Protein AF-T1BIZ4-F1 (afdb_monomer_lite)

Organism: NCBI:txid410659

Radius of gyration: 18.96 Å; chains: 1; bounding box: 44×32×51 Å

Secondary structure (DSSP, 8-state):
--SPPEEEEEEEEEEEETTEEEEEEEEEEEE-SS-SS-BSS-S---TTGGG---SSS---S-TTSPPP--EEEEEEEEEETTEEEEEEEEEETTTEEEEEEEEEEE---SSS---EEEEEEEEEEESS-HHHHTT-EETTEEP--EEEEEEEEEEE-

Foldseek 3Di:
DPADKDFDWDKDKDDPDPQKMKIKIQTQWIADRPRPDTDRAELAEACCAVHHGRDPGDNQFDNPQDGFRYKIKIKMWGDDDFKTKIWMWMDRGQAKIKIKIKIKGWACPVDPFIKMKMKIKMWIWFARHSQQVRLGDDPNHGDGIDTDIDMDMDIGD

Sequence (157 aa):
RVLPATYQAG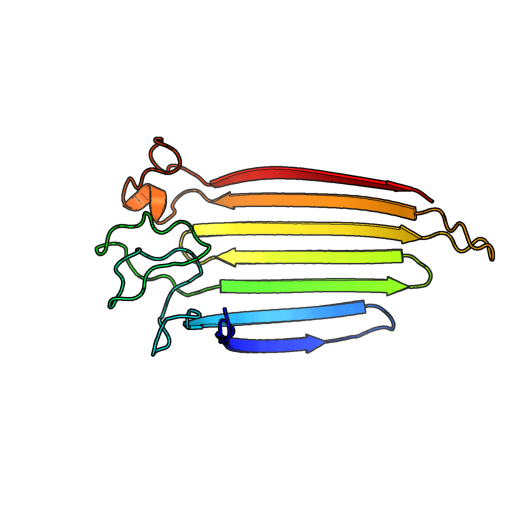YGTYSPLAGLTFTAVRILRYKGRTAEGFFRDNNYYPATWHGDANYGGISNLPASARAAGGTLALGADYGRAGLKASVWYYRFYGFAHMFYAQVGDTVPTGSPLEPFAGVQVVREWGGLNRFAETATRLFGQPGTAVDNLTLGAIAGV

InterPro domains:
  IPR023614 Porin domain superfamily [G3DSA:2.40.160.10] (1-157)

Structure (mmCIF, N/CA/C/O backbone):
data_AF-T1BIZ4-F1
#
_entry.id   AF-T1BIZ4-F1
#
loop_
_atom_site.group_PDB
_atom_site.id
_atom_site.type_symbol
_atom_site.label_atom_id
_atom_site.label_alt_id
_atom_site.label_comp_id
_atom_site.label_asym_id
_atom_site.label_entity_id
_atom_site.label_seq_id
_atom_site.pdbx_PDB_ins_code
_atom_site.Cartn_x
_atom_site.Cartn_y
_atom_site.Cartn_z
_atom_site.occupancy
_atom_site.B_iso_or_equiv
_atom_site.auth_seq_id
_atom_site.auth_comp_id
_atom_site.auth_asym_id
_atom_site.auth_atom_id
_atom_site.pdbx_PDB_model_num
ATOM 1 N N . ARG A 1 1 ? -8.150 15.974 -12.043 1.00 60.50 1 ARG A N 1
ATOM 2 C CA . ARG A 1 1 ? -8.196 15.293 -13.367 1.00 60.50 1 ARG A CA 1
ATOM 3 C C . ARG A 1 1 ? -9.463 14.443 -13.429 1.00 60.50 1 ARG A C 1
ATOM 5 O O . ARG A 1 1 ? -9.827 13.924 -12.383 1.00 60.50 1 ARG A O 1
ATOM 12 N N . VAL A 1 2 ? -10.101 14.342 -14.605 1.00 74.69 2 VAL A N 1
ATOM 13 C CA . VAL A 1 2 ? -11.453 13.760 -14.794 1.00 74.69 2 VAL A CA 1
ATOM 14 C C . VAL A 1 2 ? -11.441 12.234 -14.980 1.00 74.69 2 VAL A C 1
ATOM 16 O O . VAL A 1 2 ? -12.336 11.564 -14.481 1.00 74.69 2 VAL A O 1
ATOM 19 N N . LEU A 1 3 ? -10.417 11.668 -15.634 1.00 77.88 3 LEU A N 1
ATOM 20 C CA . LEU A 1 3 ? -10.304 10.217 -15.834 1.00 77.88 3 LEU A CA 1
ATOM 21 C C . LEU A 1 3 ? -9.502 9.546 -14.701 1.00 77.88 3 LEU A C 1
ATOM 23 O O . LEU A 1 3 ? -8.428 10.050 -14.338 1.00 77.88 3 LEU A O 1
ATOM 27 N N . PRO A 1 4 ? -9.986 8.424 -14.132 1.00 78.38 4 PRO A N 1
ATOM 28 C CA . PRO A 1 4 ? -9.251 7.665 -13.129 1.00 78.38 4 PRO A CA 1
ATOM 29 C C . PRO A 1 4 ? -8.092 6.890 -13.762 1.00 78.38 4 PRO A C 1
ATOM 31 O O . PRO A 1 4 ? -8.122 6.525 -14.936 1.00 78.38 4 PRO A O 1
ATOM 34 N N . ALA A 1 5 ? -7.068 6.608 -12.957 1.00 80.25 5 ALA A N 1
ATOM 35 C CA . ALA A 1 5 ? -6.072 5.616 -13.340 1.00 80.25 5 ALA A CA 1
ATOM 36 C C . ALA A 1 5 ? -6.711 4.226 -13.239 1.00 80.25 5 ALA A C 1
ATOM 38 O O . ALA A 1 5 ? -7.479 3.974 -12.311 1.00 80.25 5 ALA A O 1
ATOM 39 N N . THR A 1 6 ? -6.410 3.338 -14.183 1.00 85.69 6 THR A N 1
ATOM 40 C CA . THR A 1 6 ? -7.006 1.994 -14.231 1.00 85.69 6 THR A CA 1
ATOM 41 C C . THR A 1 6 ? -5.938 0.920 -14.373 1.00 85.69 6 THR A C 1
ATOM 43 O O . THR A 1 6 ? -4.825 1.173 -14.837 1.00 85.69 6 THR A O 1
ATOM 46 N N . TYR A 1 7 ? -6.275 -0.298 -13.953 1.00 86.81 7 TYR A N 1
ATOM 47 C CA . TYR A 1 7 ? -5.347 -1.422 -13.890 1.00 86.81 7 TYR A CA 1
ATOM 48 C C . TYR A 1 7 ? -5.974 -2.660 -14.527 1.00 86.81 7 TYR A C 1
ATOM 50 O O . TYR A 1 7 ? -7.153 -2.936 -14.323 1.00 86.81 7 TYR A O 1
ATOM 58 N N . GLN A 1 8 ? -5.174 -3.436 -15.258 1.00 90.12 8 GLN A N 1
ATOM 59 C CA . GLN A 1 8 ? -5.520 -4.820 -15.577 1.00 90.12 8 GLN A CA 1
ATOM 60 C C . GLN A 1 8 ? -4.918 -5.709 -14.499 1.00 90.12 8 GLN A C 1
ATOM 62 O O . GLN A 1 8 ? -3.690 -5.780 -14.368 1.00 90.12 8 GLN A O 1
ATOM 67 N N . ALA A 1 9 ? -5.777 -6.365 -13.724 1.00 92.94 9 ALA A N 1
ATOM 68 C CA . ALA A 1 9 ? -5.360 -7.126 -12.561 1.00 92.94 9 ALA A CA 1
ATOM 69 C C . ALA A 1 9 ? -6.222 -8.370 -12.333 1.00 92.94 9 ALA A C 1
ATOM 71 O O . ALA A 1 9 ? -7.401 -8.389 -12.678 1.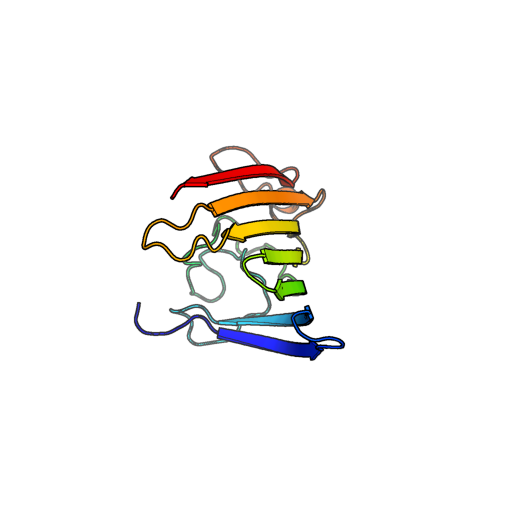00 92.94 9 ALA A O 1
ATOM 72 N N . GLY A 1 10 ? -5.624 -9.381 -11.705 1.00 96.69 10 GLY A N 1
ATOM 73 C CA . GLY A 1 10 ? -6.369 -10.381 -10.945 1.00 96.69 10 GLY A CA 1
ATOM 74 C C . GLY A 1 10 ? -6.604 -9.858 -9.530 1.00 96.69 10 GLY A C 1
ATOM 75 O O . GLY A 1 10 ? -5.687 -9.291 -8.935 1.00 96.69 10 GLY A O 1
ATOM 76 N N . TYR A 1 11 ? -7.813 -10.030 -9.008 1.00 97.12 11 TYR A N 1
ATOM 77 C CA . TYR A 1 11 ? -8.226 -9.546 -7.693 1.00 97.12 11 TYR A CA 1
ATOM 78 C C . TYR A 1 11 ? -9.085 -10.604 -7.006 1.00 97.12 11 TYR A C 1
ATOM 80 O O . TYR A 1 11 ? -9.946 -11.206 -7.647 1.00 97.12 11 TYR A O 1
ATOM 88 N N . GLY A 1 12 ? -8.865 -10.807 -5.712 1.00 98.19 12 GLY A N 1
ATOM 89 C CA . GLY A 1 12 ? -9.702 -11.668 -4.892 1.00 98.19 12 GLY A CA 1
ATOM 90 C C . GLY A 1 12 ? -9.680 -11.247 -3.431 1.00 98.19 12 GLY A C 1
ATOM 91 O O . GLY A 1 12 ? -8.675 -10.730 -2.936 1.00 98.19 12 GLY A O 1
ATOM 92 N N . THR A 1 13 ? -10.794 -11.498 -2.751 1.00 98.25 13 THR A N 1
ATOM 93 C CA . THR A 1 1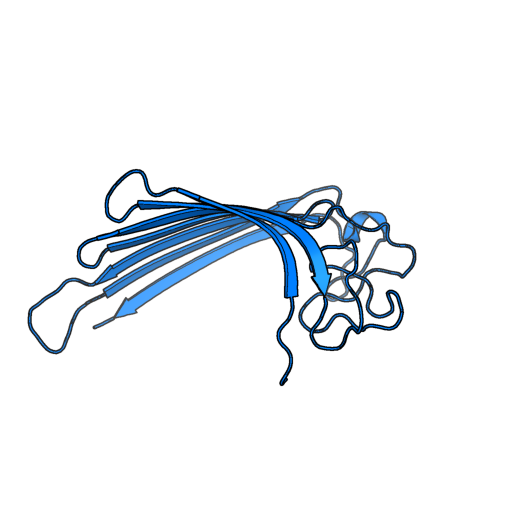3 ? -10.940 -11.295 -1.311 1.00 98.25 13 THR A CA 1
ATOM 94 C C . THR A 1 13 ? -11.510 -12.529 -0.640 1.00 98.25 13 THR A C 1
ATOM 96 O O . THR A 1 13 ? -12.216 -13.326 -1.258 1.00 98.25 13 THR A O 1
ATOM 99 N N . TYR A 1 14 ? -11.190 -12.687 0.640 1.00 98.38 14 TYR A N 1
ATOM 100 C CA . TYR A 1 14 ? -11.693 -13.773 1.466 1.00 98.38 14 TYR A CA 1
ATOM 101 C C . TYR A 1 14 ? -11.859 -13.311 2.914 1.00 98.38 14 TYR A C 1
ATOM 103 O O . TYR A 1 14 ? -10.914 -12.801 3.512 1.00 98.38 14 TYR A O 1
ATOM 111 N N . SER A 1 15 ? -13.044 -13.518 3.487 1.00 98.44 15 SER A N 1
ATOM 112 C CA . SER A 1 15 ? -13.373 -13.095 4.853 1.00 98.44 15 SER A CA 1
ATOM 113 C C . SER A 1 15 ? -13.776 -14.314 5.688 1.00 98.44 15 SER A C 1
ATOM 115 O O . SER A 1 15 ? -14.949 -14.683 5.694 1.00 98.44 15 SER A O 1
ATOM 117 N N . PRO A 1 16 ? -12.825 -14.984 6.368 1.00 96.69 16 PRO A N 1
ATOM 118 C CA . PRO A 1 16 ? -13.122 -16.212 7.108 1.00 96.69 16 PRO A CA 1
ATOM 119 C C . PRO A 1 16 ? -13.905 -15.971 8.401 1.00 96.69 16 PRO A C 1
ATOM 121 O O . PRO A 1 16 ? -14.508 -16.897 8.932 1.00 96.69 16 PRO A O 1
ATOM 124 N N . LEU A 1 17 ? -13.847 -14.753 8.945 1.00 96.56 17 LEU A N 1
ATOM 125 C CA . LEU A 1 17 ? -14.435 -14.377 10.227 1.00 96.56 17 LEU A CA 1
ATOM 126 C C . LEU A 1 17 ? -14.961 -12.943 10.144 1.00 96.56 17 LEU A C 1
ATOM 128 O O . LEU A 1 17 ? -14.453 -12.125 9.375 1.00 96.56 17 LEU A O 1
ATOM 132 N N . ALA A 1 18 ? -15.951 -12.620 10.977 1.00 96.50 18 ALA A N 1
ATOM 133 C CA . ALA A 1 18 ? -16.480 -11.265 11.069 1.00 96.50 18 ALA A CA 1
ATOM 134 C C . ALA A 1 18 ? -15.368 -10.265 11.423 1.00 96.50 18 ALA A C 1
ATOM 136 O O . ALA A 1 18 ? -14.605 -10.465 12.369 1.00 96.50 18 ALA A O 1
ATOM 137 N N . GLY A 1 19 ? -15.293 -9.187 10.647 1.00 96.94 19 GLY A N 1
ATOM 138 C CA . GLY A 1 19 ? -14.303 -8.134 10.830 1.00 96.94 19 GLY A CA 1
ATOM 139 C C . GLY A 1 19 ? -12.948 -8.403 10.180 1.00 96.94 19 GLY A C 1
ATOM 140 O O . GLY A 1 19 ? -12.222 -7.436 10.030 1.00 96.94 19 GLY A O 1
ATOM 141 N N . LEU A 1 20 ? -12.609 -9.629 9.751 1.00 98.38 20 LEU A N 1
ATOM 142 C CA . LEU A 1 20 ? -11.325 -9.957 9.109 1.00 98.38 20 LEU A CA 1
ATOM 143 C C . LEU A 1 20 ? -11.496 -10.200 7.604 1.00 98.38 20 LEU A C 1
ATOM 145 O O . LEU A 1 20 ? -12.260 -11.073 7.199 1.00 98.38 20 LEU A O 1
ATOM 149 N N . THR A 1 21 ? -10.741 -9.480 6.778 1.00 98.75 21 THR A N 1
ATOM 150 C CA . THR A 1 21 ? -10.722 -9.652 5.320 1.00 98.75 21 THR A CA 1
ATOM 151 C C . THR A 1 21 ? -9.296 -9.765 4.812 1.00 98.75 21 THR A C 1
ATOM 153 O O . THR A 1 21 ? -8.464 -8.914 5.098 1.00 98.75 21 THR A O 1
ATOM 156 N N . PHE A 1 22 ? -9.027 -10.797 4.020 1.00 98.75 22 PHE A N 1
ATOM 157 C CA . PHE A 1 22 ? -7.806 -10.934 3.239 1.00 98.75 22 PHE A CA 1
ATOM 158 C C . PHE A 1 22 ? -8.046 -10.448 1.814 1.00 98.75 22 PHE A C 1
ATOM 160 O O . PHE A 1 22 ? -9.077 -10.762 1.219 1.00 98.75 22 PHE A O 1
ATOM 167 N N . THR A 1 23 ? -7.070 -9.742 1.255 1.00 98.69 23 THR A N 1
ATOM 168 C CA . THR A 1 23 ? -7.091 -9.236 -0.119 1.00 98.69 23 THR A CA 1
ATOM 169 C C . THR A 1 23 ? -5.830 -9.672 -0.851 1.00 98.69 23 THR A C 1
ATOM 171 O O . THR A 1 23 ? -4.729 -9.582 -0.314 1.00 98.69 23 THR A O 1
ATOM 174 N N . ALA A 1 24 ? -5.965 -10.111 -2.100 1.00 98.31 24 ALA A N 1
ATOM 175 C CA . ALA A 1 24 ? -4.838 -10.378 -2.984 1.00 98.31 24 ALA A CA 1
ATOM 176 C C . ALA A 1 24 ? -5.069 -9.721 -4.344 1.00 98.31 24 ALA A C 1
ATOM 178 O O . ALA A 1 24 ? -6.129 -9.878 -4.954 1.00 98.31 24 ALA A O 1
ATOM 179 N N . VAL A 1 25 ? -4.064 -8.996 -4.836 1.00 97.12 25 VAL A N 1
ATOM 180 C CA . VAL A 1 25 ? -4.125 -8.296 -6.122 1.00 97.12 25 VAL A CA 1
ATOM 181 C C . VAL A 1 25 ? -2.849 -8.525 -6.912 1.00 97.12 25 VAL A C 1
ATOM 183 O O . VAL A 1 25 ? -1.745 -8.267 -6.435 1.00 97.12 25 VAL A O 1
ATOM 186 N N . ARG A 1 26 ? -2.993 -8.953 -8.165 1.00 95.31 26 ARG A N 1
ATOM 187 C CA . ARG A 1 26 ? -1.899 -9.065 -9.127 1.00 95.31 26 ARG A CA 1
ATOM 188 C C . ARG A 1 26 ? -2.139 -8.117 -10.290 1.00 95.31 26 ARG A C 1
ATOM 190 O O . ARG A 1 26 ? -2.887 -8.437 -11.207 1.00 95.31 26 ARG A O 1
ATOM 197 N N . ILE A 1 27 ? -1.468 -6.972 -10.269 1.00 91.88 27 ILE A N 1
ATOM 198 C CA . ILE A 1 27 ? -1.538 -5.945 -11.313 1.00 91.88 27 ILE A CA 1
ATOM 199 C C . ILE A 1 27 ? -0.538 -6.275 -12.418 1.00 91.88 27 ILE A C 1
ATOM 201 O O . ILE A 1 27 ? 0.664 -6.327 -12.167 1.00 91.88 27 ILE A O 1
ATOM 205 N N . LEU A 1 28 ? -1.027 -6.466 -13.641 1.00 89.00 28 LEU A N 1
ATOM 206 C CA . LEU A 1 28 ? -0.218 -6.818 -14.812 1.00 89.00 28 LEU A CA 1
ATOM 207 C C . LEU A 1 28 ? 0.046 -5.627 -15.734 1.00 89.00 28 LEU A C 1
ATOM 209 O O . LEU A 1 28 ? 1.099 -5.574 -16.368 1.00 89.00 28 LEU A O 1
ATOM 213 N N . ARG A 1 29 ? -0.921 -4.709 -15.848 1.00 82.88 29 ARG A N 1
ATOM 214 C CA . ARG A 1 29 ? -0.799 -3.498 -16.665 1.00 82.88 29 ARG A CA 1
ATOM 215 C C . ARG A 1 29 ? -1.449 -2.298 -15.993 1.00 82.88 29 ARG A C 1
ATOM 217 O O . ARG A 1 29 ? -2.438 -2.447 -15.276 1.00 82.88 29 ARG A O 1
ATOM 224 N N . TYR A 1 30 ? -0.922 -1.122 -16.297 1.00 79.56 30 TYR A N 1
ATOM 225 C CA . TYR A 1 30 ? -1.400 0.171 -15.820 1.00 79.56 30 TYR A CA 1
ATOM 226 C C . TYR A 1 30 ? -1.829 1.050 -16.993 1.00 79.56 30 TYR A C 1
ATOM 228 O O . TYR A 1 30 ? -1.192 1.034 -18.045 1.00 79.56 30 TYR A O 1
ATOM 236 N N . LYS A 1 31 ? -2.893 1.826 -16.803 1.00 79.25 31 LYS A N 1
ATOM 237 C CA . LYS A 1 31 ? -3.289 2.918 -17.688 1.00 79.25 31 LYS A CA 1
ATOM 238 C C . LYS A 1 31 ? -3.380 4.200 -16.867 1.00 79.25 31 LYS A C 1
ATOM 240 O O . LYS A 1 31 ? -4.219 4.322 -15.967 1.00 79.25 31 LYS A O 1
ATOM 245 N N . GLY A 1 32 ? -2.495 5.138 -17.193 1.00 73.94 32 GLY A N 1
ATOM 246 C CA . GLY A 1 32 ? -2.456 6.468 -16.602 1.00 73.94 32 GLY A CA 1
ATOM 247 C C . GLY A 1 32 ? -3.679 7.305 -16.947 1.00 73.94 32 GLY A C 1
ATOM 248 O O . GLY A 1 32 ? -4.438 7.004 -17.864 1.00 73.94 32 GLY A O 1
ATOM 249 N N . ARG A 1 33 ? -3.864 8.398 -16.204 1.00 76.38 33 ARG A N 1
ATOM 250 C CA . ARG A 1 33 ? -5.013 9.311 -16.367 1.00 76.38 33 ARG A CA 1
ATOM 251 C C . ARG A 1 33 ? -4.990 10.100 -17.686 1.00 76.38 33 ARG A C 1
ATOM 253 O O . ARG A 1 33 ? -5.977 10.753 -18.006 1.00 76.38 33 ARG A O 1
ATOM 260 N N . THR A 1 34 ? -3.853 10.097 -18.381 1.00 71.56 34 THR A N 1
ATOM 261 C CA . THR A 1 34 ? -3.591 10.761 -19.673 1.00 71.56 34 THR A CA 1
ATOM 262 C C . THR A 1 34 ? -3.218 9.784 -20.780 1.00 71.56 34 THR A C 1
ATOM 264 O O . THR A 1 34 ? -3.149 10.185 -21.936 1.00 71.56 34 THR A O 1
ATOM 267 N N . ALA A 1 35 ? -3.018 8.511 -20.443 1.00 71.62 35 ALA A N 1
ATOM 268 C CA . ALA A 1 35 ? -2.681 7.482 -21.406 1.00 71.62 35 ALA A CA 1
ATOM 269 C C . ALA A 1 35 ? -3.914 7.040 -22.191 1.00 71.62 35 ALA A C 1
ATOM 271 O O . ALA A 1 35 ? -4.999 6.855 -21.635 1.00 71.62 35 ALA A O 1
ATOM 272 N N . GLU A 1 36 ? -3.719 6.754 -23.473 1.00 74.44 36 GLU A N 1
ATOM 273 C CA . GLU A 1 36 ? -4.748 6.130 -24.302 1.00 74.44 36 GLU A CA 1
ATOM 274 C C . GLU A 1 36 ? -4.828 4.609 -24.057 1.00 74.44 36 GLU A C 1
ATOM 276 O O . GLU A 1 36 ? -5.922 4.033 -24.063 1.00 74.44 36 GLU A O 1
ATOM 281 N N . GLY A 1 37 ? -3.700 3.961 -23.727 1.00 75.38 37 GLY A N 1
ATOM 282 C CA . GLY A 1 37 ? -3.563 2.501 -23.622 1.00 75.38 37 GLY A CA 1
ATOM 283 C C . GLY A 1 37 ? -3.070 1.960 -22.272 1.00 75.38 37 GLY A C 1
ATOM 284 O O . GLY A 1 37 ? -2.694 2.703 -21.370 1.00 75.38 37 GLY A O 1
ATOM 285 N N . PHE A 1 38 ? -3.088 0.628 -22.144 1.00 76.44 38 PHE A N 1
ATOM 286 C CA . PHE A 1 38 ? -2.509 -0.103 -21.012 1.00 76.44 38 PHE A CA 1
ATOM 287 C C . PHE A 1 38 ? -1.063 -0.509 -21.300 1.00 76.44 38 PHE A C 1
ATOM 289 O O . PHE A 1 38 ? -0.790 -1.156 -22.312 1.00 76.44 38 PHE A O 1
ATOM 296 N N . PHE A 1 39 ? -0.163 -0.254 -20.354 1.00 71.50 39 PHE A N 1
ATOM 297 C CA . PHE A 1 39 ? 1.260 -0.560 -20.472 1.00 71.50 39 PHE A CA 1
ATOM 298 C C . PHE A 1 39 ? 1.693 -1.632 -19.472 1.00 71.50 39 PHE A C 1
ATOM 300 O O . PHE A 1 39 ? 1.200 -1.692 -18.343 1.00 71.50 39 PHE A O 1
ATOM 307 N N . ARG A 1 40 ? 2.606 -2.513 -19.905 1.00 69.69 40 ARG A N 1
ATOM 308 C CA . ARG A 1 40 ? 3.256 -3.505 -19.037 1.00 69.69 40 ARG A CA 1
ATOM 309 C C . ARG A 1 40 ? 4.357 -2.813 -18.239 1.00 69.69 40 ARG A C 1
ATOM 311 O O . ARG A 1 40 ? 5.501 -2.808 -18.672 1.00 69.69 40 ARG A O 1
ATOM 318 N N . ASP A 1 41 ? 3.989 -2.225 -17.113 1.00 63.94 41 ASP A N 1
ATOM 319 C CA . ASP A 1 41 ? 4.943 -1.714 -16.135 1.00 63.94 41 ASP A CA 1
ATOM 320 C C . ASP A 1 41 ? 4.294 -1.623 -14.743 1.00 63.94 41 ASP A C 1
ATOM 322 O O . ASP A 1 41 ? 3.134 -2.012 -14.560 1.00 63.94 41 ASP A O 1
ATOM 326 N N . ASN A 1 42 ? 5.033 -1.135 -13.750 1.00 60.38 42 ASN A N 1
ATOM 327 C CA . ASN A 1 42 ? 4.473 -0.674 -12.477 1.00 60.38 42 ASN A CA 1
ATOM 328 C C . ASN A 1 42 ? 4.459 0.868 -12.411 1.00 60.38 42 ASN A C 1
ATOM 330 O O . ASN A 1 42 ? 4.605 1.542 -13.424 1.00 60.38 42 ASN A O 1
ATOM 334 N N . ASN A 1 43 ? 4.227 1.446 -11.228 1.00 60.38 43 ASN A N 1
ATOM 335 C CA . ASN A 1 43 ? 4.094 2.900 -11.060 1.00 60.38 43 ASN A CA 1
ATOM 336 C C . ASN A 1 43 ? 5.412 3.682 -11.294 1.00 60.38 43 ASN A C 1
ATOM 338 O O . ASN A 1 43 ? 5.405 4.914 -11.282 1.00 60.38 43 ASN A O 1
ATOM 342 N N . TYR A 1 44 ? 6.531 2.985 -11.513 1.00 63.88 44 TYR A N 1
ATOM 343 C CA . TYR A 1 44 ? 7.846 3.541 -11.810 1.00 63.88 44 TYR A CA 1
ATOM 344 C C . TYR A 1 44 ? 8.200 3.264 -13.279 1.00 63.88 44 TYR A C 1
ATOM 346 O O . TYR A 1 44 ? 8.738 2.213 -13.611 1.00 63.88 44 TYR A O 1
ATOM 354 N N . TYR A 1 45 ? 7.897 4.210 -14.167 1.00 59.81 45 TYR A N 1
ATOM 355 C CA . TYR A 1 45 ? 8.199 4.106 -15.601 1.00 59.81 45 TYR A CA 1
ATOM 356 C C . TYR A 1 45 ? 8.742 5.431 -16.167 1.00 59.81 45 TYR A C 1
ATOM 358 O O . TYR A 1 45 ? 8.501 6.486 -15.564 1.00 59.81 45 TYR A O 1
ATOM 366 N N . PRO A 1 46 ? 9.487 5.394 -17.292 1.00 55.47 46 PRO A N 1
ATOM 367 C CA . PRO A 1 46 ? 10.053 6.582 -17.936 1.00 55.47 46 PRO A CA 1
ATOM 368 C C . PRO A 1 46 ? 9.000 7.642 -18.275 1.00 55.47 46 PRO A C 1
ATOM 370 O O . PRO A 1 46 ? 7.919 7.305 -18.750 1.00 55.47 46 PRO A O 1
ATOM 373 N N . ALA A 1 47 ? 9.341 8.930 -18.140 1.00 51.31 47 ALA A N 1
ATOM 374 C CA . ALA A 1 47 ? 8.459 10.047 -18.521 1.00 51.31 47 ALA A CA 1
ATOM 375 C C . ALA A 1 47 ? 8.080 10.085 -20.017 1.00 51.31 47 ALA A C 1
ATOM 377 O O . ALA A 1 47 ? 7.226 10.869 -20.413 1.00 51.31 47 ALA A O 1
ATOM 378 N N . THR A 1 48 ? 8.765 9.315 -20.863 1.00 54.84 48 THR A N 1
ATOM 379 C CA . THR A 1 48 ? 8.588 9.309 -22.323 1.00 54.84 48 THR A CA 1
ATOM 380 C C . THR A 1 48 ? 8.146 7.947 -22.858 1.00 54.84 48 THR A C 1
ATOM 382 O O . THR A 1 48 ? 8.170 7.720 -24.069 1.00 54.84 48 THR A O 1
ATOM 385 N N . TRP A 1 49 ? 7.741 7.019 -21.985 1.00 50.03 49 TRP A N 1
ATOM 386 C CA . TRP A 1 49 ? 7.343 5.676 -22.399 1.00 50.03 49 TRP A CA 1
ATOM 387 C C . TRP A 1 49 ? 6.074 5.724 -23.263 1.00 50.03 49 TRP A C 1
ATOM 389 O O . TRP A 1 49 ? 4.999 6.080 -22.787 1.00 50.03 49 TRP A O 1
ATOM 399 N N . HIS A 1 50 ? 6.206 5.393 -24.553 1.00 53.97 50 HIS A N 1
ATOM 400 C CA . HIS A 1 50 ? 5.128 5.465 -25.554 1.00 53.97 50 HIS A CA 1
ATOM 401 C C . HIS A 1 50 ? 4.359 6.805 -25.593 1.00 53.97 50 HIS A C 1
ATOM 403 O O . HIS A 1 50 ? 3.188 6.835 -25.964 1.00 53.97 50 HIS A O 1
ATOM 409 N N . GLY A 1 51 ? 5.014 7.917 -25.241 1.00 54.03 51 GLY A N 1
ATOM 410 C CA . GLY A 1 51 ? 4.427 9.260 -25.306 1.00 54.03 51 GLY A CA 1
ATOM 411 C C . GLY A 1 51 ? 3.541 9.665 -24.120 1.00 54.03 51 GLY A C 1
ATOM 412 O O . GLY A 1 51 ? 3.017 10.775 -24.147 1.00 54.03 51 GLY A O 1
ATOM 413 N N . ASP A 1 52 ? 3.394 8.832 -23.079 1.00 50.25 52 ASP A N 1
ATOM 414 C CA . ASP A 1 52 ? 2.719 9.225 -21.830 1.00 50.25 52 ASP A CA 1
ATOM 415 C C . ASP A 1 52 ? 3.746 9.622 -20.763 1.00 50.25 52 ASP A C 1
ATOM 417 O O . ASP A 1 52 ? 4.717 8.906 -20.502 1.00 50.25 52 ASP A O 1
ATOM 421 N N . ALA A 1 53 ? 3.514 10.770 -20.128 1.00 54.00 53 ALA A N 1
ATOM 422 C CA . ALA A 1 53 ? 4.316 11.219 -19.003 1.00 54.00 53 ALA A CA 1
ATOM 423 C C . ALA A 1 53 ? 3.784 10.604 -17.709 1.00 54.00 53 ALA A C 1
ATOM 425 O O . ALA A 1 53 ? 2.607 10.738 -17.375 1.00 54.00 53 ALA A O 1
ATOM 426 N N . ASN A 1 54 ? 4.663 9.954 -16.943 1.00 53.59 54 ASN A N 1
ATOM 427 C CA . ASN A 1 54 ? 4.312 9.468 -15.616 1.00 53.59 54 ASN A CA 1
ATOM 428 C C . ASN A 1 54 ? 3.949 10.646 -14.702 1.00 53.59 54 ASN A C 1
ATOM 430 O O . ASN A 1 54 ? 4.801 11.446 -14.321 1.00 53.59 54 ASN A O 1
ATOM 434 N N . TYR A 1 55 ? 2.664 10.752 -14.359 1.00 50.97 55 TYR A N 1
ATOM 435 C CA . TYR A 1 55 ? 2.143 11.763 -13.447 1.00 50.97 55 TYR A CA 1
ATOM 436 C C . TYR A 1 55 ? 1.832 11.135 -12.085 1.00 50.97 55 TYR A C 1
ATOM 438 O O . TYR A 1 55 ? 0.825 10.442 -11.931 1.00 50.97 55 TYR A O 1
ATOM 446 N N . GLY A 1 56 ? 2.670 11.438 -11.088 1.00 46.84 56 GLY A N 1
ATOM 447 C CA . GLY A 1 56 ? 2.504 10.999 -9.695 1.00 46.84 56 GLY A CA 1
ATOM 448 C C . GLY A 1 56 ? 3.495 9.926 -9.231 1.00 46.84 56 GLY A C 1
ATOM 449 O O . GLY A 1 56 ? 3.455 9.550 -8.063 1.00 46.84 56 GLY A O 1
ATOM 450 N N . GLY A 1 57 ? 4.380 9.455 -10.114 1.00 52.47 57 GLY A N 1
ATOM 451 C CA . GLY A 1 57 ? 5.540 8.624 -9.788 1.00 52.47 57 GLY A CA 1
ATOM 452 C C . GLY A 1 57 ? 6.862 9.318 -10.128 1.00 52.47 57 GLY A C 1
ATOM 453 O O . GLY A 1 57 ? 6.886 10.409 -10.697 1.00 52.47 57 GLY A O 1
ATOM 454 N N . ILE A 1 58 ? 7.983 8.678 -9.786 1.00 55.25 58 ILE A N 1
ATOM 455 C CA . ILE A 1 58 ? 9.307 9.156 -10.196 1.00 55.25 58 ILE A CA 1
ATOM 456 C C . ILE A 1 58 ? 9.526 8.751 -11.656 1.00 55.25 58 ILE A C 1
ATOM 458 O O . ILE A 1 58 ? 9.765 7.586 -11.964 1.00 55.25 58 ILE A O 1
ATOM 462 N N . SER A 1 59 ? 9.461 9.728 -12.555 1.00 60.59 59 SER A N 1
ATOM 463 C CA . SER A 1 59 ? 9.551 9.547 -14.006 1.00 60.59 59 SER A CA 1
ATOM 464 C C . SER A 1 59 ? 10.994 9.541 -14.543 1.00 60.59 59 SER A C 1
ATOM 466 O O . SER A 1 59 ? 11.223 9.809 -15.721 1.00 60.59 59 SER A O 1
ATOM 468 N N . ASN A 1 60 ? 11.979 9.269 -13.680 1.00 67.94 60 ASN A N 1
ATOM 469 C CA . ASN A 1 60 ? 13.408 9.482 -13.961 1.00 67.94 60 ASN A CA 1
ATOM 470 C C . ASN A 1 60 ? 14.099 8.289 -14.646 1.00 67.94 60 ASN A C 1
ATOM 472 O O . ASN A 1 60 ? 15.309 8.329 -14.890 1.00 67.94 60 ASN A O 1
ATOM 476 N N . LEU A 1 61 ? 13.378 7.200 -14.919 1.00 73.06 61 LEU A N 1
ATOM 477 C CA . LEU A 1 61 ? 13.955 6.067 -15.642 1.00 73.06 61 LEU A CA 1
ATOM 478 C C . LEU A 1 61 ? 14.211 6.448 -17.108 1.00 73.06 61 LEU A C 1
ATOM 480 O O . LEU A 1 61 ? 13.354 7.087 -17.721 1.00 73.06 61 LEU A O 1
ATOM 484 N N . PRO A 1 62 ? 15.356 6.061 -17.697 1.00 72.75 62 PRO A N 1
ATOM 485 C CA . PRO A 1 62 ? 15.599 6.269 -19.119 1.00 72.75 62 PRO A CA 1
ATOM 486 C C . PRO A 1 62 ? 14.690 5.370 -19.966 1.00 72.75 62 PRO A C 1
ATOM 488 O O . PRO A 1 62 ? 14.288 4.294 -19.530 1.00 72.75 62 PRO A O 1
ATOM 491 N N . ALA A 1 63 ? 14.430 5.756 -21.218 1.00 71.81 63 ALA A N 1
ATOM 492 C CA . ALA A 1 63 ? 13.632 4.955 -22.157 1.00 71.81 63 ALA A CA 1
ATOM 493 C C . ALA A 1 63 ? 14.225 3.557 -22.446 1.00 71.81 63 ALA A C 1
ATOM 495 O O . ALA A 1 63 ? 13.513 2.666 -22.898 1.00 71.81 63 ALA A O 1
ATOM 496 N N . SER A 1 64 ? 15.518 3.352 -22.172 1.00 72.31 64 SER A N 1
ATOM 497 C CA . SER A 1 64 ? 16.194 2.053 -22.254 1.00 72.31 64 SER A CA 1
ATOM 498 C C . SER A 1 64 ? 15.914 1.127 -21.062 1.00 72.31 64 SER A C 1
ATOM 500 O O . SER A 1 64 ? 16.303 -0.043 -21.102 1.00 72.31 64 SER A O 1
ATOM 502 N N . ALA A 1 65 ? 15.269 1.618 -19.998 1.00 76.00 65 ALA A N 1
ATOM 503 C CA . ALA A 1 65 ? 14.929 0.807 -18.838 1.00 76.00 65 ALA A CA 1
ATOM 504 C C . ALA A 1 65 ? 14.002 -0.345 -19.248 1.00 76.00 65 ALA A C 1
ATOM 506 O O . ALA A 1 65 ? 13.019 -0.171 -19.970 1.00 76.00 65 ALA A O 1
ATOM 507 N N . ARG A 1 66 ? 14.315 -1.554 -18.779 1.00 76.00 66 ARG A N 1
ATOM 508 C CA . ARG A 1 66 ? 13.509 -2.737 -19.085 1.00 76.00 66 ARG A CA 1
ATOM 509 C C . ARG A 1 66 ? 12.191 -2.661 -18.319 1.00 76.00 66 ARG A C 1
ATOM 511 O O . ARG A 1 66 ? 12.204 -2.479 -17.100 1.00 76.00 66 ARG A O 1
ATOM 518 N N . ALA A 1 67 ? 11.089 -2.926 -19.013 1.00 74.44 67 ALA A N 1
ATOM 519 C CA . ALA A 1 67 ? 9.767 -3.054 -18.409 1.00 74.44 67 ALA A CA 1
ATOM 520 C C . ALA A 1 67 ? 9.765 -3.997 -17.188 1.00 74.44 67 ALA A C 1
ATOM 522 O O . ALA A 1 67 ? 10.523 -4.980 -17.122 1.00 74.44 67 ALA A O 1
ATOM 523 N N . ALA A 1 68 ? 8.894 -3.712 -16.220 1.00 78.62 68 ALA A N 1
ATOM 524 C CA . ALA A 1 68 ? 8.660 -4.564 -15.064 1.00 78.62 68 ALA A CA 1
ATOM 525 C C . ALA A 1 68 ? 7.402 -5.430 -15.195 1.00 78.62 68 ALA A C 1
ATOM 527 O O . ALA A 1 68 ? 6.492 -5.181 -15.982 1.00 78.62 68 ALA A O 1
ATOM 528 N N . GLY A 1 69 ? 7.323 -6.456 -14.346 1.00 82.06 69 GLY A N 1
ATOM 529 C CA . GLY A 1 69 ? 6.173 -7.353 -14.269 1.00 82.06 69 GLY A CA 1
ATOM 530 C C . GLY A 1 69 ? 4.938 -6.759 -13.583 1.00 82.06 69 GLY A C 1
ATOM 531 O O . GLY A 1 69 ? 4.052 -7.530 -13.235 1.00 82.06 69 GLY A O 1
ATOM 532 N N . GLY A 1 70 ? 4.855 -5.453 -13.325 1.00 85.88 70 GLY A N 1
ATOM 533 C CA . GLY A 1 70 ? 3.777 -4.849 -12.533 1.00 85.88 70 GLY A CA 1
ATOM 534 C C . GLY A 1 70 ? 3.954 -5.056 -11.022 1.00 85.88 70 GLY A C 1
ATOM 535 O O . GLY A 1 70 ? 5.081 -5.030 -10.519 1.00 85.88 70 GLY A O 1
ATOM 536 N N . THR A 1 71 ? 2.850 -5.284 -10.305 1.00 90.88 71 THR A N 1
ATOM 537 C CA . THR A 1 71 ? 2.827 -5.340 -8.829 1.00 90.88 71 THR A CA 1
ATOM 538 C C . THR A 1 71 ? 2.029 -6.541 -8.320 1.00 90.88 71 THR A C 1
ATOM 540 O O . THR A 1 71 ? 1.026 -6.936 -8.921 1.00 90.88 71 THR A O 1
ATOM 543 N N . LEU A 1 72 ? 2.479 -7.133 -7.216 1.00 94.94 72 LEU A N 1
ATOM 544 C CA . LEU A 1 72 ? 1.687 -8.025 -6.364 1.00 94.94 72 LEU A CA 1
ATOM 545 C C . LEU A 1 72 ? 1.416 -7.303 -5.041 1.00 94.94 72 LEU A C 1
ATOM 547 O O . LEU A 1 72 ? 2.345 -6.730 -4.476 1.00 94.94 72 LEU A O 1
ATOM 551 N N . ALA A 1 73 ? 0.181 -7.356 -4.555 1.00 97.12 73 ALA A N 1
ATOM 552 C CA . ALA A 1 73 ? -0.210 -6.851 -3.247 1.00 97.12 73 ALA A CA 1
ATOM 553 C C . ALA A 1 73 ? -1.001 -7.921 -2.490 1.00 97.12 73 ALA A C 1
ATOM 555 O O . ALA A 1 73 ? -1.884 -8.559 -3.065 1.00 97.12 73 ALA A O 1
ATOM 556 N N . LEU A 1 74 ? -0.678 -8.105 -1.216 1.00 98.56 74 LEU A N 1
ATOM 557 C CA . LEU A 1 74 ? -1.391 -8.965 -0.278 1.00 98.56 74 LEU A CA 1
ATOM 558 C C . LEU A 1 74 ? -1.752 -8.123 0.941 1.00 98.56 74 LEU A C 1
ATOM 560 O O . LEU A 1 74 ? -0.888 -7.423 1.462 1.00 98.56 74 LEU A O 1
ATOM 564 N N . GLY A 1 75 ? -3.001 -8.189 1.377 1.00 98.62 75 GLY A N 1
ATOM 565 C CA . GLY A 1 75 ? -3.530 -7.388 2.470 1.00 98.62 75 GLY A CA 1
ATOM 566 C C . GLY A 1 75 ? -4.329 -8.227 3.452 1.00 98.62 75 GLY A C 1
ATOM 567 O O . GLY A 1 75 ? -4.946 -9.223 3.067 1.00 98.62 75 GLY A O 1
ATOM 568 N N . ALA A 1 76 ? -4.330 -7.806 4.708 1.00 98.69 76 ALA A N 1
ATOM 569 C CA . ALA A 1 76 ? -5.292 -8.237 5.702 1.00 98.69 76 ALA A CA 1
ATOM 570 C C . ALA A 1 76 ? -5.795 -7.018 6.475 1.00 98.69 76 ALA A C 1
ATOM 572 O O . ALA A 1 76 ? -5.002 -6.234 6.996 1.00 98.69 76 ALA A O 1
ATOM 573 N N . ASP A 1 77 ? -7.111 -6.889 6.561 1.00 98.69 77 ASP A N 1
ATOM 574 C CA . ASP A 1 77 ? -7.797 -5.818 7.267 1.00 98.69 77 ASP A CA 1
ATOM 575 C C . ASP A 1 77 ? -8.661 -6.426 8.371 1.00 98.69 77 ASP A C 1
ATOM 577 O O . ASP A 1 77 ? -9.388 -7.394 8.138 1.00 98.69 77 ASP A O 1
ATOM 581 N N . TYR A 1 78 ? -8.577 -5.863 9.573 1.00 98.44 78 TYR A N 1
ATOM 582 C CA . TYR A 1 78 ? -9.389 -6.234 10.722 1.00 98.44 78 TYR A CA 1
ATOM 583 C C . TYR A 1 78 ? -10.136 -5.021 11.282 1.00 98.44 78 TYR A C 1
ATOM 585 O O . TYR A 1 78 ? -9.552 -3.952 11.447 1.00 98.44 78 TYR A O 1
ATOM 593 N N . GLY A 1 79 ? -11.413 -5.187 11.626 1.00 97.88 79 GLY A N 1
ATOM 594 C CA . GLY A 1 79 ? -12.214 -4.139 12.253 1.00 97.88 79 GLY A CA 1
ATOM 595 C C . GLY A 1 79 ? -13.241 -4.680 13.242 1.00 97.88 79 GLY A C 1
ATOM 596 O O . GLY A 1 79 ? -14.067 -5.517 12.875 1.00 97.88 79 GLY A O 1
ATOM 597 N N . ARG A 1 80 ? -13.227 -4.181 14.486 1.00 95.31 80 ARG A N 1
ATOM 598 C CA . ARG A 1 80 ? -14.247 -4.489 15.503 1.00 95.31 80 ARG A CA 1
ATOM 599 C C . ARG A 1 80 ? -14.262 -3.459 16.637 1.00 95.31 80 ARG A C 1
ATOM 601 O O . ARG A 1 80 ? -13.247 -3.271 17.286 1.00 95.31 80 ARG A O 1
ATOM 608 N N . ALA A 1 81 ? -15.442 -2.906 16.941 1.00 91.00 81 ALA A N 1
ATOM 609 C CA . ALA A 1 81 ? -15.712 -2.120 18.157 1.00 91.00 81 ALA A CA 1
ATOM 610 C C . ALA A 1 81 ? -14.694 -0.991 18.442 1.00 91.00 81 ALA A C 1
ATOM 612 O O . ALA A 1 81 ? -14.152 -0.922 19.536 1.00 91.00 81 ALA A O 1
ATOM 613 N N . GLY A 1 82 ? -14.433 -0.135 17.448 1.00 92.06 82 GLY A N 1
ATOM 614 C CA . GLY A 1 82 ? -13.440 0.949 17.530 1.00 92.06 82 GLY A CA 1
ATOM 615 C C . GLY A 1 82 ? -12.109 0.569 16.883 1.00 92.06 82 GLY A C 1
ATOM 616 O O . GLY A 1 82 ? -11.596 1.315 16.046 1.00 92.06 82 GLY A O 1
ATOM 617 N N . LEU A 1 83 ? -11.633 -0.649 17.152 1.00 96.81 83 LEU A N 1
ATOM 618 C CA . LEU A 1 83 ? -10.363 -1.149 16.642 1.00 96.81 83 LEU A CA 1
ATOM 619 C C . LEU A 1 83 ? -10.413 -1.344 15.124 1.00 96.81 83 LEU A C 1
ATOM 621 O O . LEU A 1 83 ? -11.284 -2.047 14.601 1.00 96.81 83 LEU A O 1
ATOM 625 N N . LYS A 1 84 ? -9.433 -0.771 14.424 1.00 98.31 84 LYS A N 1
ATOM 626 C CA . LYS A 1 84 ? -9.164 -0.960 12.995 1.00 98.31 84 LYS A CA 1
ATOM 627 C C . LYS A 1 84 ? -7.681 -1.238 12.796 1.00 98.31 84 LYS A C 1
ATOM 629 O O . LYS A 1 84 ? -6.840 -0.465 13.246 1.00 98.31 84 LYS A O 1
ATOM 634 N N . ALA A 1 85 ? -7.355 -2.307 12.087 1.00 98.50 85 ALA A N 1
ATOM 635 C CA . ALA A 1 85 ? -5.988 -2.665 11.745 1.00 98.50 85 ALA A CA 1
ATOM 636 C C . ALA A 1 85 ? -5.893 -3.069 10.277 1.00 98.50 85 ALA A C 1
ATOM 638 O O . ALA A 1 85 ? -6.775 -3.751 9.765 1.00 98.50 85 ALA A O 1
ATOM 639 N N . SER A 1 86 ? -4.798 -2.696 9.628 1.00 98.62 86 SER A N 1
ATOM 640 C CA . SER A 1 86 ? -4.493 -3.121 8.265 1.00 98.62 86 SER A CA 1
ATOM 641 C C . SER A 1 86 ? -3.026 -3.491 8.171 1.00 98.62 86 SER A C 1
ATOM 643 O O . SER A 1 86 ? -2.169 -2.773 8.682 1.00 98.62 86 SER A O 1
ATOM 645 N N . VAL A 1 87 ? -2.728 -4.581 7.478 1.00 98.69 87 VAL A N 1
ATOM 646 C CA . VAL A 1 87 ? -1.370 -4.971 7.110 1.00 98.69 87 VAL A CA 1
ATOM 647 C C . VAL A 1 87 ? -1.332 -5.305 5.634 1.00 98.69 87 VAL A C 1
ATOM 649 O O . VAL A 1 87 ? -2.199 -6.003 5.121 1.00 98.69 87 VAL A O 1
ATOM 652 N N . TRP A 1 88 ? -0.322 -4.798 4.945 1.00 98.69 88 TRP A N 1
ATOM 653 C CA . TRP A 1 88 ? -0.153 -4.958 3.518 1.00 98.69 88 TRP A CA 1
ATOM 654 C C . TRP A 1 88 ? 1.301 -5.239 3.172 1.00 98.69 88 TRP A C 1
ATOM 656 O O . TRP A 1 88 ? 2.226 -4.597 3.666 1.00 98.69 88 TRP A O 1
ATOM 666 N N . TYR A 1 89 ? 1.487 -6.180 2.261 1.00 98.44 89 TYR A N 1
ATOM 667 C CA . TYR A 1 89 ? 2.748 -6.460 1.609 1.00 98.44 89 TYR A CA 1
ATOM 668 C C . TYR A 1 89 ? 2.617 -6.188 0.117 1.00 98.44 89 TYR A C 1
ATOM 670 O O . TYR A 1 89 ? 1.696 -6.674 -0.540 1.00 98.44 89 TYR A O 1
ATOM 678 N N . TYR A 1 90 ? 3.585 -5.466 -0.426 1.00 96.25 90 TYR A N 1
ATOM 679 C CA . TYR A 1 90 ? 3.690 -5.157 -1.838 1.00 96.25 90 TYR A CA 1
ATOM 680 C C . TYR A 1 90 ? 5.021 -5.658 -2.374 1.00 96.25 90 TYR A C 1
ATOM 682 O O . TYR A 1 90 ? 6.077 -5.490 -1.763 1.00 96.25 90 TYR A O 1
ATOM 690 N N . ARG A 1 91 ? 4.972 -6.224 -3.574 1.00 94.06 91 ARG A N 1
ATOM 691 C CA . ARG A 1 91 ? 6.140 -6.500 -4.400 1.00 94.06 91 ARG A CA 1
ATOM 692 C C . ARG A 1 91 ? 5.996 -5.738 -5.706 1.00 94.06 91 ARG A C 1
ATOM 694 O O . ARG A 1 91 ? 5.223 -6.137 -6.581 1.00 94.06 91 ARG A O 1
ATOM 701 N N . PHE A 1 92 ? 6.773 -4.673 -5.843 1.00 89.88 92 PHE A N 1
ATOM 702 C CA . PHE A 1 92 ? 6.951 -3.941 -7.090 1.00 89.88 92 PHE A CA 1
ATOM 703 C C . PHE A 1 92 ? 8.060 -4.638 -7.878 1.00 89.88 92 PHE A C 1
ATOM 705 O O . PHE A 1 92 ? 9.245 -4.496 -7.573 1.00 89.88 92 PHE A O 1
ATOM 712 N N . TYR A 1 93 ? 7.692 -5.473 -8.852 1.00 88.56 93 TYR A N 1
ATOM 713 C CA . TYR A 1 93 ? 8.666 -6.308 -9.557 1.00 88.56 93 TYR A CA 1
ATOM 714 C C . TYR A 1 93 ? 9.748 -5.444 -10.215 1.00 88.56 93 TYR A C 1
ATOM 716 O O . TYR A 1 93 ? 9.424 -4.556 -10.990 1.00 88.56 93 TYR A O 1
ATOM 724 N N . GLY A 1 94 ? 11.022 -5.715 -9.923 1.00 86.31 94 GLY A N 1
ATOM 725 C CA . GLY A 1 94 ? 12.155 -4.941 -10.447 1.00 86.31 94 GLY A CA 1
ATOM 726 C C . GLY A 1 94 ? 12.474 -3.650 -9.684 1.00 86.31 94 GLY A C 1
ATOM 727 O O . GLY A 1 94 ? 13.390 -2.942 -10.089 1.00 86.31 94 GLY A O 1
ATOM 728 N N . PHE A 1 95 ? 11.758 -3.341 -8.597 1.00 85.00 95 PHE A N 1
ATOM 729 C CA . PHE A 1 95 ? 11.964 -2.114 -7.822 1.00 85.00 95 PHE A CA 1
ATOM 730 C C . PHE A 1 95 ? 12.191 -2.394 -6.344 1.00 85.00 95 PHE A C 1
ATOM 732 O O . PHE A 1 95 ? 13.325 -2.359 -5.877 1.00 85.00 95 PHE A O 1
ATOM 739 N N . ALA A 1 96 ? 11.125 -2.685 -5.609 1.00 89.94 96 ALA A N 1
ATOM 740 C CA . ALA A 1 96 ? 11.186 -2.790 -4.164 1.00 89.94 96 ALA A CA 1
ATOM 741 C C . ALA A 1 96 ? 10.085 -3.690 -3.612 1.00 89.94 96 ALA A C 1
ATOM 743 O O . ALA A 1 96 ? 9.106 -4.049 -4.278 1.00 89.94 96 ALA A O 1
ATOM 744 N N . HIS A 1 97 ? 10.266 -4.030 -2.351 1.00 94.38 97 HIS A N 1
ATOM 745 C CA . HIS A 1 97 ? 9.265 -4.601 -1.483 1.00 94.38 97 HIS A CA 1
ATOM 746 C C . HIS A 1 97 ? 8.805 -3.516 -0.522 1.00 94.38 97 HIS A C 1
ATOM 748 O O . HIS A 1 97 ? 9.631 -2.744 -0.043 1.00 94.38 97 HIS A O 1
ATOM 754 N N . MET A 1 98 ? 7.514 -3.475 -0.218 1.00 95.81 98 MET A N 1
ATOM 755 C CA . MET A 1 98 ? 6.975 -2.573 0.792 1.00 95.81 98 MET A CA 1
ATOM 756 C C . MET A 1 98 ? 6.102 -3.355 1.757 1.00 95.81 98 MET A C 1
ATOM 758 O O . MET A 1 98 ? 5.232 -4.118 1.346 1.00 95.81 98 MET A O 1
ATOM 762 N N . PHE A 1 99 ? 6.324 -3.138 3.039 1.00 98.19 99 PHE A N 1
ATOM 763 C CA . PHE A 1 99 ? 5.450 -3.556 4.112 1.00 98.19 99 PHE A CA 1
ATOM 764 C C . PHE A 1 99 ? 4.802 -2.313 4.709 1.00 98.19 99 PHE A C 1
ATOM 766 O O . PHE A 1 99 ? 5.486 -1.340 5.022 1.00 98.19 99 PHE A O 1
ATOM 773 N N . TYR A 1 100 ? 3.487 -2.354 4.856 1.00 98.06 100 TYR A N 1
ATOM 774 C CA . TYR A 1 100 ? 2.687 -1.306 5.462 1.00 98.06 100 TYR A CA 1
ATOM 775 C C . TYR A 1 100 ? 1.834 -1.928 6.556 1.00 98.06 100 TYR A C 1
ATOM 777 O O . TYR A 1 100 ? 1.144 -2.910 6.299 1.00 98.06 100 TYR A O 1
ATOM 785 N N . ALA A 1 101 ? 1.855 -1.366 7.756 1.00 98.62 101 ALA A N 1
ATOM 786 C CA . ALA A 1 101 ? 0.930 -1.760 8.803 1.00 98.62 101 ALA A CA 1
ATOM 787 C C . ALA A 1 101 ? 0.418 -0.536 9.552 1.00 98.62 101 ALA A C 1
ATOM 789 O O . ALA A 1 101 ? 1.168 0.402 9.812 1.00 98.62 101 ALA A O 1
ATOM 790 N N . GLN A 1 102 ? -0.854 -0.571 9.925 1.00 98.56 102 GLN A N 1
ATOM 791 C CA . GLN A 1 102 ? -1.482 0.421 10.782 1.00 98.56 102 GLN A CA 1
ATOM 792 C C . GLN A 1 102 ? -2.422 -0.261 11.766 1.00 98.56 102 GLN A C 1
ATOM 794 O O . GLN A 1 102 ? -3.052 -1.270 11.448 1.00 98.56 102 GLN A O 1
ATOM 799 N N . VAL A 1 103 ? -2.549 0.326 12.947 1.00 98.56 103 VAL A N 1
ATOM 800 C CA . VAL A 1 103 ? -3.578 -0.025 13.921 1.00 98.56 103 VAL A CA 1
ATOM 801 C C . VAL A 1 103 ? -4.033 1.241 14.623 1.00 98.56 103 VAL A C 1
ATOM 803 O O . VAL A 1 103 ? -3.221 2.107 14.943 1.00 98.56 103 VAL A O 1
ATOM 806 N N . GLY A 1 104 ? -5.332 1.360 14.847 1.00 98.44 104 GLY A N 1
ATOM 807 C CA . GLY A 1 104 ? -5.909 2.433 15.635 1.00 98.44 104 GLY A CA 1
ATOM 808 C C . GLY A 1 104 ? -7.188 1.986 16.311 1.00 98.44 104 GLY A C 1
ATOM 809 O O . GLY A 1 104 ? -7.825 1.028 15.875 1.00 98.44 104 GLY A O 1
ATOM 810 N N . ASP A 1 105 ? -7.537 2.679 17.380 1.00 97.81 105 ASP A N 1
ATOM 811 C CA . ASP A 1 105 ? -8.719 2.412 18.179 1.00 97.81 105 ASP A CA 1
ATOM 812 C C . ASP A 1 105 ? -9.402 3.727 18.558 1.00 97.81 105 ASP A C 1
ATOM 814 O O . ASP A 1 105 ? -8.743 4.752 18.760 1.00 97.81 105 ASP A O 1
ATOM 818 N N . THR A 1 106 ? -10.724 3.681 18.644 1.00 97.19 106 THR A N 1
ATOM 819 C CA . THR A 1 106 ? -11.572 4.774 19.122 1.00 97.19 106 THR A CA 1
ATOM 820 C C . THR A 1 106 ? -12.370 4.221 20.283 1.00 97.19 106 THR A C 1
ATOM 822 O O . THR A 1 106 ? -13.128 3.270 20.103 1.00 97.19 106 THR A O 1
ATOM 825 N N . VAL A 1 107 ? -12.195 4.803 21.468 1.00 93.69 107 VAL A N 1
ATOM 826 C CA . VAL A 1 107 ? -12.858 4.344 22.687 1.00 93.69 107 VAL A CA 1
ATOM 827 C C . VAL A 1 107 ? -14.237 5.001 22.763 1.00 93.69 107 VAL A C 1
ATOM 829 O O . VAL A 1 107 ? -14.319 6.213 22.979 1.00 93.69 107 VAL A O 1
ATOM 832 N N . PRO A 1 108 ? -15.331 4.236 22.614 1.00 89.62 108 PRO A N 1
ATOM 833 C CA . PRO A 1 108 ? -16.669 4.799 22.678 1.00 89.62 108 PRO A CA 1
ATOM 834 C C . PRO A 1 108 ? -16.983 5.203 24.122 1.00 89.62 108 PRO A C 1
ATOM 836 O O . PRO A 1 108 ? -17.114 4.358 25.008 1.00 89.62 108 PRO A O 1
ATOM 839 N N . THR A 1 109 ? -17.103 6.508 24.368 1.00 89.50 109 THR A N 1
ATOM 840 C CA . THR A 1 109 ? -17.443 7.065 25.692 1.00 89.50 109 THR A CA 1
ATOM 841 C C . THR A 1 109 ? -18.936 7.353 25.841 1.00 89.50 109 THR A C 1
ATOM 843 O O . THR A 1 109 ? -19.392 7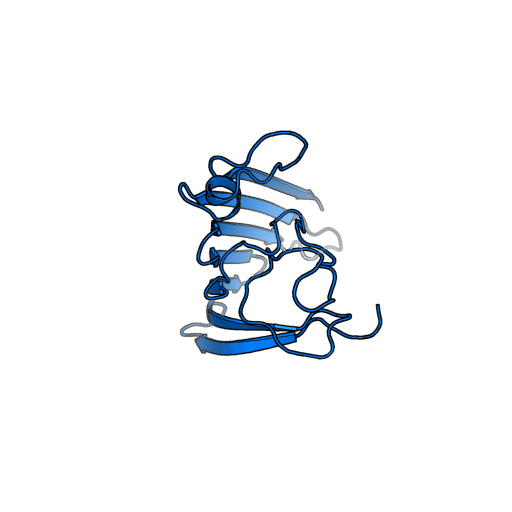.676 26.936 1.00 89.50 109 THR A O 1
ATOM 846 N N . GLY A 1 110 ? -19.709 7.255 24.751 1.00 87.31 110 GLY A N 1
ATOM 847 C CA . GLY A 1 110 ? -21.114 7.670 24.721 1.00 87.31 110 GLY A CA 1
ATOM 848 C C . GLY A 1 110 ? -21.300 9.190 24.789 1.00 87.31 110 GLY A C 1
ATOM 849 O O . GLY A 1 110 ? -22.407 9.660 25.044 1.00 87.31 110 GLY A O 1
ATOM 850 N N . SER A 1 111 ? -20.229 9.958 24.575 1.00 90.50 111 SER A N 1
ATOM 851 C CA . SER A 1 111 ? -20.242 11.419 24.519 1.00 90.50 111 SER A CA 1
ATOM 852 C C . SER A 1 111 ? -19.845 11.911 23.118 1.00 90.50 111 SER A C 1
ATOM 854 O O . SER A 1 111 ? -19.301 11.131 22.340 1.00 90.50 111 SER A O 1
ATOM 856 N N . PRO A 1 112 ? -20.055 13.197 22.779 1.00 88.69 112 PRO A N 1
ATOM 857 C CA . PRO A 1 112 ? -19.567 13.779 21.521 1.00 88.69 112 PRO A CA 1
ATOM 858 C C . PRO A 1 112 ? -18.033 13.826 21.388 1.00 88.69 112 PRO A C 1
ATOM 860 O O . PRO A 1 112 ? -17.533 14.265 20.358 1.00 88.69 112 PRO A O 1
ATOM 863 N N . LEU A 1 113 ? -17.309 13.445 22.442 1.00 91.94 113 LEU A N 1
ATOM 864 C CA . LEU A 1 113 ? -15.858 13.464 22.558 1.00 91.94 113 LEU A CA 1
ATOM 865 C C . LEU A 1 113 ? -15.371 12.018 22.727 1.00 91.94 113 LEU A C 1
ATOM 867 O O . LEU A 1 113 ? -15.399 11.455 23.829 1.00 91.94 113 LEU A O 1
ATOM 871 N N . GLU A 1 114 ? -14.970 11.397 21.621 1.00 94.81 114 GLU A N 1
ATOM 872 C CA . GLU A 1 114 ? -14.534 10.000 21.587 1.00 94.81 114 GLU A CA 1
ATOM 873 C C . GLU A 1 114 ? -13.011 9.937 21.418 1.00 94.81 114 GLU A C 1
ATOM 875 O O . GLU A 1 114 ? -12.499 10.156 20.317 1.00 94.81 114 GLU A O 1
ATOM 880 N N . PRO A 1 115 ? -12.260 9.633 22.494 1.00 96.19 115 PRO A N 1
ATOM 881 C CA . PRO A 1 115 ? -10.816 9.552 22.413 1.00 96.19 115 PRO A CA 1
ATOM 882 C C . PRO A 1 115 ? -10.384 8.466 21.433 1.00 96.19 115 PRO A C 1
ATOM 884 O O . PRO A 1 115 ? -10.949 7.370 21.387 1.00 96.19 115 PRO A O 1
ATOM 887 N N . PHE A 1 116 ? -9.334 8.760 20.679 1.00 97.50 116 PHE A N 1
ATOM 888 C CA . PHE A 1 116 ? -8.766 7.842 19.706 1.00 97.50 116 PHE A CA 1
ATOM 889 C C . PHE A 1 116 ? -7.241 7.880 19.727 1.00 97.50 116 PHE A C 1
ATOM 891 O O . PHE A 1 116 ? -6.617 8.883 20.080 1.00 97.50 116 PHE A O 1
ATOM 898 N N . ALA A 1 117 ? -6.636 6.777 19.302 1.00 98.38 117 ALA A N 1
ATOM 899 C CA . ALA A 1 117 ? -5.202 6.674 19.087 1.00 98.38 117 ALA A CA 1
ATOM 900 C C . ALA A 1 117 ? -4.902 5.733 17.921 1.00 98.38 117 ALA A C 1
ATOM 902 O O . ALA A 1 117 ? -5.655 4.801 17.646 1.00 98.38 117 ALA A O 1
ATOM 903 N N . GLY A 1 118 ? -3.782 5.951 17.240 1.00 98.44 118 GLY A N 1
ATOM 904 C CA . GLY A 1 118 ? -3.338 5.075 16.169 1.00 98.44 118 GLY A CA 1
ATOM 905 C C . GLY A 1 118 ? -1.865 5.234 15.839 1.00 98.44 118 GLY A C 1
ATOM 906 O O . GLY A 1 118 ? -1.251 6.269 16.099 1.00 98.44 118 GLY A O 1
ATOM 907 N N . VAL A 1 119 ? -1.305 4.185 15.251 1.00 98.69 119 VAL A N 1
ATOM 908 C CA . VAL A 1 119 ? 0.085 4.118 14.805 1.00 98.69 119 VAL A CA 1
ATOM 909 C C . VAL A 1 119 ? 0.169 3.467 13.430 1.00 98.69 119 VAL A C 1
ATOM 911 O O . VAL A 1 119 ? -0.655 2.625 13.071 1.00 98.69 119 VAL A O 1
ATOM 914 N N . GLN A 1 120 ? 1.191 3.844 12.668 1.00 98.38 120 GLN A N 1
ATOM 915 C CA . GLN A 1 120 ? 1.506 3.258 11.372 1.00 98.38 120 GLN A CA 1
ATOM 916 C C . GLN A 1 120 ? 3.013 3.065 11.195 1.00 98.38 120 GLN A C 1
ATOM 918 O O . GLN A 1 120 ? 3.826 3.833 11.716 1.00 98.38 120 GLN A O 1
ATOM 923 N N . VAL A 1 121 ? 3.374 2.059 10.407 1.00 98.19 121 VAL A N 1
ATOM 924 C CA . VAL A 1 121 ? 4.740 1.772 9.974 1.00 98.19 121 VAL A CA 1
ATOM 925 C C . VAL A 1 121 ? 4.755 1.445 8.488 1.00 98.19 121 VAL A C 1
ATOM 927 O O . VAL A 1 121 ? 3.928 0.681 7.989 1.00 98.19 121 VAL A O 1
ATOM 930 N N . VAL A 1 122 ? 5.733 2.006 7.785 1.00 98.00 122 VAL A N 1
ATOM 931 C CA . VAL A 1 122 ? 6.054 1.675 6.398 1.00 98.00 122 VAL A CA 1
ATOM 932 C C . VAL A 1 122 ? 7.518 1.282 6.338 1.00 98.00 122 VAL A C 1
ATOM 934 O O . VAL A 1 122 ? 8.380 2.061 6.736 1.00 98.00 122 VAL A O 1
ATOM 937 N N . ARG A 1 123 ? 7.811 0.089 5.830 1.00 97.00 123 ARG A N 1
ATOM 938 C CA . ARG A 1 123 ? 9.171 -0.363 5.532 1.00 97.00 123 ARG A CA 1
ATOM 939 C C . ARG A 1 123 ? 9.250 -0.685 4.054 1.00 97.00 123 ARG A C 1
ATOM 941 O O . ARG A 1 123 ? 8.532 -1.559 3.584 1.00 97.00 123 ARG A O 1
ATOM 948 N N . GLU A 1 124 ? 10.129 -0.014 3.331 1.00 92.94 124 GLU A N 1
ATOM 949 C CA . GLU A 1 124 ? 10.402 -0.292 1.926 1.00 92.94 124 GLU A CA 1
ATOM 950 C C . GLU A 1 124 ? 11.859 -0.726 1.762 1.00 92.94 124 GLU A C 1
ATOM 952 O O . GLU A 1 124 ? 12.755 -0.129 2.359 1.00 92.94 124 GLU A O 1
ATOM 957 N N . TRP A 1 125 ? 12.104 -1.796 1.006 1.00 93.06 125 TRP A N 1
ATOM 958 C CA . TRP A 1 125 ? 13.451 -2.322 0.806 1.00 93.06 125 TRP A CA 1
ATOM 959 C C . TRP A 1 125 ? 13.657 -2.978 -0.563 1.00 93.06 125 TRP A C 1
ATOM 961 O O . TRP A 1 125 ? 12.745 -3.575 -1.135 1.00 93.06 125 TRP A O 1
ATOM 971 N N . GLY A 1 126 ? 14.885 -2.926 -1.078 1.00 87.12 126 GLY A N 1
ATOM 972 C CA . GLY A 1 126 ? 15.279 -3.587 -2.322 1.00 87.12 126 GLY A CA 1
ATOM 973 C C . GLY A 1 126 ? 16.710 -3.242 -2.736 1.00 87.12 126 GLY A C 1
ATOM 974 O O . GLY A 1 126 ? 17.115 -2.092 -2.653 1.00 87.12 126 GLY A O 1
ATOM 975 N N . GLY A 1 127 ? 17.487 -4.232 -3.179 1.00 77.06 127 GLY A N 1
ATOM 976 C CA . GLY A 1 127 ? 18.875 -4.034 -3.622 1.00 77.06 127 GLY A CA 1
ATOM 977 C C . GLY A 1 127 ? 18.954 -3.687 -5.108 1.00 77.06 127 GLY A C 1
ATOM 978 O O . GLY A 1 127 ? 18.832 -2.528 -5.489 1.00 77.06 127 GLY A O 1
ATOM 979 N N . LEU A 1 128 ? 19.114 -4.711 -5.953 1.00 73.50 128 LEU A N 1
ATOM 980 C CA . LEU A 1 128 ? 19.111 -4.583 -7.415 1.00 73.50 128 LEU A CA 1
ATOM 981 C C . LEU A 1 128 ? 17.722 -4.171 -7.916 1.00 73.50 128 LEU A C 1
ATOM 983 O O . LEU A 1 128 ? 16.806 -4.989 -8.016 1.00 73.50 128 LEU A O 1
ATOM 987 N N . ASN A 1 129 ? 17.584 -2.884 -8.207 1.00 79.50 129 ASN A N 1
ATOM 988 C CA . ASN A 1 129 ? 16.363 -2.264 -8.696 1.00 79.50 129 ASN A CA 1
ATOM 989 C C . ASN A 1 129 ? 16.641 -1.489 -9.991 1.00 79.50 129 ASN A C 1
ATOM 991 O O . ASN A 1 129 ? 17.789 -1.149 -10.279 1.00 79.50 129 ASN A O 1
ATOM 995 N N . ARG A 1 130 ? 15.598 -1.183 -10.772 1.00 81.19 130 ARG A N 1
ATOM 996 C CA . ARG A 1 130 ? 15.763 -0.486 -12.059 1.00 81.19 130 ARG A CA 1
ATOM 997 C C . ARG A 1 130 ? 16.498 0.846 -11.938 1.00 81.19 130 ARG A C 1
ATOM 999 O O . ARG A 1 130 ? 17.231 1.177 -12.857 1.00 81.19 130 ARG A O 1
ATOM 1006 N N . PHE A 1 131 ? 16.355 1.578 -10.830 1.00 79.31 131 PHE A N 1
ATOM 1007 C CA . PHE A 1 131 ? 17.084 2.836 -10.641 1.00 79.31 131 PHE A CA 1
ATOM 1008 C C . PHE A 1 131 ? 18.592 2.613 -10.505 1.00 79.31 131 PHE A C 1
ATOM 1010 O O . PHE A 1 131 ? 19.373 3.389 -11.053 1.00 79.31 131 PHE A O 1
ATOM 1017 N N . ALA A 1 132 ? 18.993 1.545 -9.814 1.00 82.62 132 ALA A N 1
ATOM 1018 C CA . ALA A 1 132 ? 20.389 1.151 -9.671 1.00 82.62 132 ALA A CA 1
ATOM 1019 C C . ALA A 1 132 ? 20.980 0.617 -10.981 1.00 82.62 132 ALA A C 1
ATOM 1021 O O . ALA A 1 132 ? 22.086 0.998 -11.355 1.00 82.62 132 ALA A O 1
ATOM 1022 N N . GLU A 1 133 ? 20.224 -0.205 -11.717 1.00 83.31 133 GLU A N 1
ATOM 1023 C CA . GLU A 1 133 ? 20.644 -0.741 -13.021 1.00 83.31 133 GLU A CA 1
ATOM 1024 C C . GL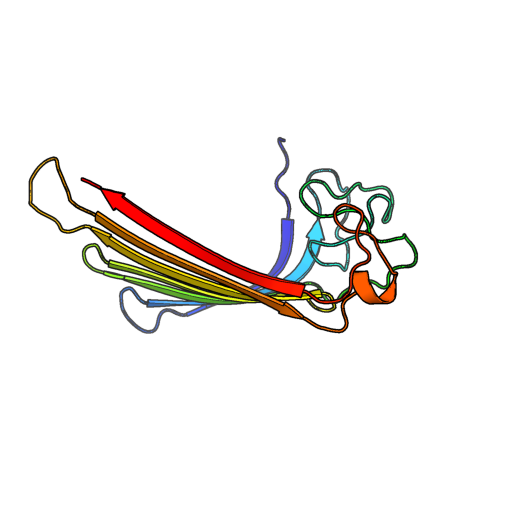U A 1 133 ? 20.925 0.362 -14.050 1.00 83.31 133 GLU A C 1
ATOM 1026 O O . GLU A 1 133 ? 21.834 0.231 -14.867 1.00 83.31 133 GLU A O 1
ATOM 1031 N N . THR A 1 134 ? 20.148 1.446 -14.026 1.00 80.31 134 THR A N 1
ATOM 1032 C CA . THR A 1 134 ? 20.260 2.540 -15.000 1.00 80.31 134 THR A CA 1
ATOM 1033 C C . THR A 1 134 ? 21.049 3.742 -14.490 1.00 80.31 134 THR A C 1
ATOM 1035 O O . THR A 1 134 ? 21.114 4.752 -15.191 1.00 80.31 134 THR A O 1
ATOM 1038 N N . ALA A 1 135 ? 21.611 3.674 -13.276 1.00 80.38 135 ALA A N 1
ATOM 1039 C CA . ALA A 1 135 ? 22.208 4.817 -12.578 1.00 80.38 135 ALA A CA 1
ATOM 1040 C C . ALA A 1 135 ? 21.286 6.059 -12.555 1.00 80.38 135 ALA A C 1
ATOM 1042 O O . ALA A 1 135 ? 21.745 7.207 -12.565 1.00 80.38 135 ALA A O 1
ATOM 1043 N N . THR A 1 136 ? 19.966 5.836 -12.536 1.00 79.19 136 THR A N 1
ATOM 1044 C CA . THR A 1 136 ? 18.969 6.907 -12.521 1.00 79.19 136 THR A CA 1
ATOM 1045 C C . THR A 1 136 ? 19.110 7.702 -11.235 1.00 79.19 136 THR A C 1
ATOM 1047 O O . THR A 1 136 ? 19.078 7.140 -10.142 1.00 79.19 136 THR A O 1
ATOM 1050 N N . ARG A 1 137 ? 19.223 9.028 -11.354 1.00 76.75 137 ARG A N 1
ATOM 1051 C CA . ARG A 1 137 ? 19.323 9.898 -10.184 1.00 76.75 137 ARG A CA 1
ATOM 1052 C C . ARG A 1 137 ? 17.951 10.180 -9.571 1.00 76.75 137 ARG A C 1
ATOM 1054 O O . ARG A 1 137 ? 17.025 10.624 -10.253 1.00 76.75 137 ARG A O 1
ATOM 1061 N N . LEU A 1 138 ? 17.851 9.972 -8.265 1.00 72.81 138 LEU A N 1
ATOM 1062 C CA . LEU A 1 138 ? 16.735 10.363 -7.413 1.00 72.81 138 LEU A CA 1
ATOM 1063 C C . LEU A 1 138 ? 17.233 11.487 -6.500 1.00 72.81 138 LEU A C 1
ATOM 1065 O O . LEU A 1 138 ? 18.220 11.313 -5.791 1.00 72.81 138 LEU A O 1
ATOM 1069 N N . PHE A 1 139 ? 16.607 12.666 -6.561 1.00 74.56 139 PHE A N 1
ATOM 1070 C CA . PHE A 1 139 ? 17.004 13.835 -5.753 1.00 74.56 139 PHE A CA 1
ATOM 1071 C C . PHE A 1 139 ? 18.502 14.200 -5.872 1.00 74.56 139 PHE A C 1
ATOM 1073 O O . PHE A 1 139 ? 19.154 14.571 -4.902 1.00 74.56 139 PHE A O 1
ATOM 1080 N N . GLY A 1 140 ? 19.070 14.058 -7.076 1.00 71.94 140 GLY A N 1
ATOM 1081 C CA . GLY A 1 140 ? 20.481 14.350 -7.358 1.00 71.94 140 GLY A CA 1
ATOM 1082 C C . GLY A 1 140 ? 21.465 13.219 -7.029 1.00 71.94 140 GLY A C 1
ATOM 1083 O O . GLY A 1 140 ? 22.605 13.272 -7.497 1.00 71.94 140 GLY A O 1
ATOM 1084 N N . GLN A 1 141 ? 21.033 12.169 -6.326 1.00 72.56 141 GLN A N 1
ATOM 1085 C CA . GLN A 1 141 ? 21.854 11.009 -5.965 1.00 72.56 141 GLN A CA 1
ATOM 1086 C C . GLN A 1 141 ? 21.579 9.823 -6.897 1.00 72.56 141 GLN A C 1
ATOM 1088 O O . GLN A 1 141 ? 20.420 9.604 -7.246 1.00 72.56 141 GLN A O 1
ATOM 1093 N N . PRO A 1 142 ? 22.592 9.056 -7.339 1.00 74.12 142 PRO A N 1
ATOM 1094 C CA . PRO A 1 142 ? 22.356 7.843 -8.120 1.00 74.12 142 PRO A CA 1
ATOM 1095 C C . PRO A 1 142 ? 21.534 6.835 -7.307 1.00 74.12 142 PRO A C 1
ATOM 1097 O O . PRO A 1 142 ? 21.768 6.660 -6.113 1.00 74.12 142 PRO A O 1
ATOM 1100 N N . GLY A 1 143 ? 20.576 6.167 -7.951 1.00 74.00 143 GLY A N 1
ATOM 1101 C CA . GLY A 1 143 ? 19.854 5.055 -7.344 1.00 74.00 143 GLY A CA 1
ATOM 1102 C C . GLY A 1 143 ? 20.822 3.929 -6.984 1.00 74.00 143 GLY A C 1
ATOM 1103 O O . GLY A 1 143 ? 21.677 3.566 -7.788 1.00 74.00 143 GLY A O 1
ATOM 1104 N N . THR A 1 144 ? 20.711 3.389 -5.773 1.00 81.00 144 THR A N 1
ATOM 1105 C CA . THR A 1 144 ? 21.584 2.313 -5.277 1.00 81.00 144 THR A CA 1
ATOM 1106 C C . THR A 1 144 ? 20.749 1.171 -4.721 1.00 81.00 144 THR A C 1
ATOM 1108 O O . THR A 1 144 ? 20.621 0.124 -5.343 1.00 81.00 144 THR A O 1
ATOM 1111 N N . ALA A 1 145 ? 20.113 1.399 -3.583 1.00 82.38 145 ALA A N 1
ATOM 1112 C CA . ALA A 1 145 ? 19.176 0.499 -2.946 1.00 82.38 145 ALA A CA 1
ATOM 1113 C C . ALA A 1 145 ? 17.980 1.311 -2.450 1.00 82.38 145 ALA A C 1
ATOM 1115 O O . ALA A 1 145 ? 18.085 2.508 -2.177 1.00 82.38 145 ALA A O 1
ATOM 1116 N N . VAL A 1 146 ? 16.839 0.646 -2.340 1.00 82.56 146 VAL A N 1
ATOM 1117 C CA . VAL A 1 146 ? 15.698 1.144 -1.587 1.00 82.56 146 VAL A CA 1
ATOM 1118 C C . VAL A 1 146 ? 15.872 0.653 -0.158 1.00 82.56 146 VAL A C 1
ATOM 1120 O O . VAL A 1 146 ? 15.992 -0.550 0.076 1.00 82.56 146 VAL A O 1
ATOM 1123 N N . ASP A 1 147 ? 15.920 1.586 0.782 1.00 89.50 147 ASP A N 1
ATOM 1124 C CA . ASP A 1 147 ? 15.919 1.318 2.214 1.00 89.50 147 ASP A CA 1
ATOM 1125 C C . ASP A 1 147 ? 15.248 2.497 2.923 1.00 89.50 147 ASP A C 1
ATOM 1127 O O . ASP A 1 147 ? 15.847 3.556 3.101 1.00 89.50 147 ASP A O 1
ATOM 1131 N N . ASN A 1 148 ? 13.974 2.332 3.271 1.00 89.31 148 ASN A N 1
ATOM 1132 C CA . ASN A 1 148 ? 13.195 3.361 3.946 1.00 89.31 148 ASN A CA 1
ATOM 1133 C C . ASN A 1 148 ? 12.378 2.765 5.091 1.00 89.31 148 ASN A C 1
ATOM 1135 O O . ASN A 1 148 ? 11.692 1.761 4.910 1.00 89.31 148 ASN A O 1
ATOM 1139 N N . LEU A 1 149 ? 12.404 3.422 6.249 1.00 95.88 149 LEU A N 1
ATOM 1140 C CA . LEU A 1 149 ? 11.521 3.145 7.37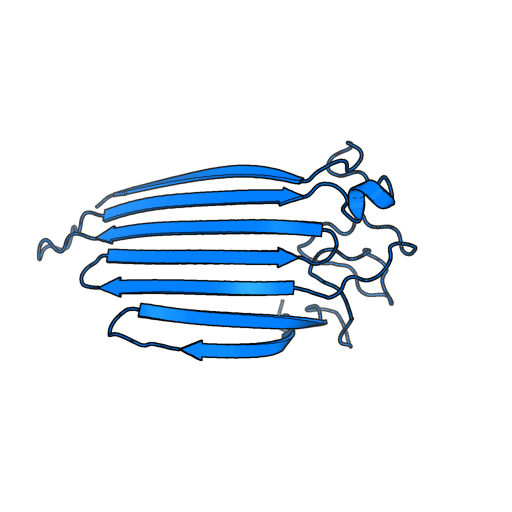6 1.00 95.88 149 LEU A CA 1
ATOM 1141 C C . LEU A 1 149 ? 10.829 4.445 7.783 1.00 95.88 149 LEU A C 1
ATOM 1143 O O . LEU A 1 149 ? 11.483 5.425 8.128 1.00 95.88 149 LEU A O 1
ATOM 1147 N N . THR A 1 150 ? 9.503 4.444 7.769 1.00 96.06 150 THR A N 1
ATOM 1148 C CA . THR A 1 150 ? 8.678 5.583 8.171 1.00 96.06 150 THR A CA 1
ATOM 1149 C C . THR A 1 150 ? 7.712 5.145 9.259 1.00 96.06 150 THR A C 1
ATOM 1151 O O . THR A 1 150 ? 7.035 4.129 9.122 1.00 96.06 150 THR A O 1
ATOM 1154 N N . LEU A 1 151 ? 7.643 5.921 10.337 1.00 97.56 151 LEU A N 1
ATOM 1155 C CA . LEU A 1 151 ? 6.737 5.706 11.462 1.00 97.56 151 LEU A CA 1
ATOM 1156 C C . LEU A 1 151 ? 5.786 6.897 11.573 1.00 97.56 151 LEU A C 1
ATOM 1158 O O . LEU A 1 151 ? 6.172 8.029 11.286 1.00 97.56 151 LEU A O 1
ATOM 1162 N N . GLY A 1 152 ? 4.550 6.647 11.993 1.00 97.44 152 GLY A N 1
ATOM 1163 C CA . GLY A 1 152 ? 3.567 7.691 12.265 1.00 97.44 152 GLY A CA 1
ATOM 1164 C C . GLY A 1 152 ? 2.693 7.330 13.455 1.00 97.44 152 GLY A C 1
ATOM 1165 O O . GLY A 1 152 ? 2.448 6.154 13.715 1.00 97.44 152 GLY A O 1
ATOM 1166 N N . ALA A 1 153 ? 2.227 8.347 14.170 1.00 97.88 153 ALA A N 1
ATOM 1167 C CA . ALA A 1 153 ? 1.300 8.201 15.281 1.00 97.88 153 ALA A CA 1
ATOM 1168 C C . ALA A 1 153 ? 0.318 9.375 15.297 1.00 97.88 153 ALA A C 1
ATOM 1170 O O . ALA A 1 153 ? 0.659 10.484 14.883 1.00 97.88 153 ALA A O 1
ATOM 1171 N N . ILE A 1 154 ? -0.893 9.121 15.781 1.00 97.94 154 ILE A N 1
ATOM 1172 C CA . ILE A 1 154 ? -1.926 10.131 16.001 1.00 97.94 154 ILE A CA 1
ATOM 1173 C C . ILE A 1 154 ? -2.694 9.790 17.278 1.00 97.94 154 ILE A C 1
ATOM 1175 O O . ILE A 1 154 ? -2.897 8.618 17.590 1.00 97.94 154 ILE A O 1
ATOM 1179 N N . ALA A 1 155 ? -3.121 10.811 18.012 1.00 97.06 155 ALA A N 1
ATOM 1180 C CA . ALA A 1 155 ? -4.053 10.676 19.120 1.00 97.06 155 ALA A CA 1
ATOM 1181 C C . ALA A 1 155 ? -4.884 11.953 19.246 1.00 97.06 155 ALA A C 1
ATOM 1183 O O . ALA A 1 155 ? -4.430 13.030 18.849 1.00 97.06 155 ALA A O 1
ATOM 1184 N N . GLY A 1 156 ? -6.085 11.831 19.794 1.00 96.31 156 GLY A N 1
ATOM 1185 C CA . GLY A 1 156 ? -6.990 12.957 19.976 1.00 96.31 156 GLY A CA 1
ATOM 1186 C C . GLY A 1 156 ? -8.281 12.556 20.672 1.00 96.31 156 GLY A C 1
ATOM 1187 O O . GLY A 1 156 ? -8.390 11.449 21.203 1.00 96.31 156 GLY A O 1
ATOM 1188 N N . VAL A 1 157 ? -9.230 13.491 20.671 1.00 92.06 157 VAL A N 1
ATOM 1189 C CA . VAL A 1 157 ? -10.588 13.375 21.215 1.00 92.06 157 VAL A CA 1
ATOM 1190 C C . VAL A 1 157 ? -11.551 14.082 20.272 1.00 92.06 157 VAL A C 1
ATOM 1192 O O . VAL A 1 157 ? -11.118 15.105 19.692 1.00 92.06 157 VAL A O 1
#

pLDDT: mean 84.62, std 14.38, range [46.84, 98.75]